Protein AF-A0A1G7SNV8-F1 (afdb_monomer)

Secondary structure (DSSP, 8-state):
--S-TT-EE--S---B-TTSPBSS--TTS---EEHHHHHHH-SGGGS-HHHHHHHHHHTPPPPPTTHHHHHHHHTTS---SS-HHHHHH---TTS--HHHH----

InterPro domains:
  IPR036866 Ribonuclease Z/Hydroxyacylglutathione hydrolase-like [G3DSA:3.60.15.10] (1-82)

Foldseek 3Di:
DPDDQADKDQDPAADADLVGHGDPDDPPDGDIDTNNVCVVPFVLVVDDPVRNVVLQVVLPDDDFPCVVVLVCVVVVNDDDDPCVVVSVVTSRPPHCDCSSGDPPD

pLDDT: mean 78.59, std 16.26, range [30.16, 97.44]

Or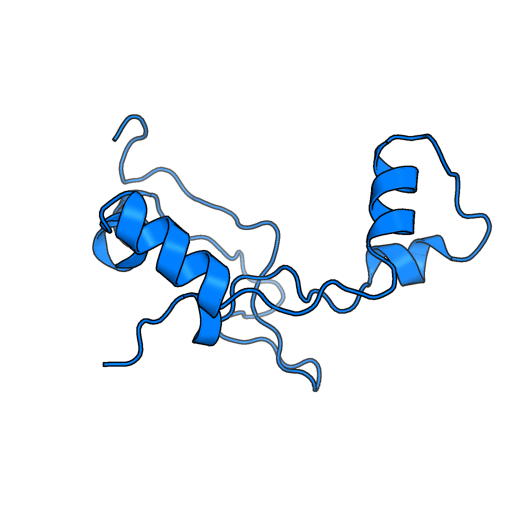ganism: NCBI:txid660518

Solvent-accessible surface area (backbone atoms only — not comparable to full-atom values): 6864 Å² total; per-residue (Å²): 130,95,68,63,48,81,44,73,43,68,71,98,61,64,40,57,48,99,90,68,46,67,52,101,57,58,93,96,54,91,70,65,52,29,48,40,56,48,65,76,70,37,65,68,86,71,49,54,72,70,57,40,51,53,54,49,66,79,51,61,70,77,77,63,94,57,51,67,60,50,51,33,38,76,70,69,77,41,80,72,88,87,48,56,68,62,61,71,60,52,88,63,68,85,33,77,33,67,83,61,63,47,84,81,129

Radius of gyration: 16.5 Å; Cα contacts (8 Å, |Δi|>4): 83; chains: 1; bounding box: 40×31×38 Å

Sequence (105 aa):
MTEPNDVKILPGHFSVTDDGEYIDVTPGQPMFSTVGYIWENNGILRMAEDEFVEHMFDNLPSKPPNYEQVIATNAGEYQPEDEETELELGPNRCAATSESAVADD

Nearest PDB structures (foldseek):
  5ydf-assembly2_B  TM=2.866E-01  e=5.651E+00  Homo sapiens
  2yc5-assembly1_A-2  TM=2.601E-01  e=5.293E+00  Arabidopsis thaliana
  1atb-assembly1_A  TM=2.559E-01  e=8.928E+00  Ascaris suum

Structure (mmCIF, N/CA/C/O backbone):
data_AF-A0A1G7SNV8-F1
#
_entry.id   AF-A0A1G7SNV8-F1
#
loop_
_atom_site.group_PDB
_atom_site.id
_atom_site.type_symbol
_atom_site.label_atom_id
_atom_site.label_alt_id
_atom_site.label_comp_id
_atom_site.label_asym_id
_atom_site.label_entity_id
_atom_site.label_seq_id
_atom_site.pdbx_PDB_ins_code
_atom_site.Cartn_x
_atom_site.Cartn_y
_atom_site.Cartn_z
_atom_site.occupancy
_atom_site.B_iso_or_equiv
_atom_site.auth_seq_id
_atom_site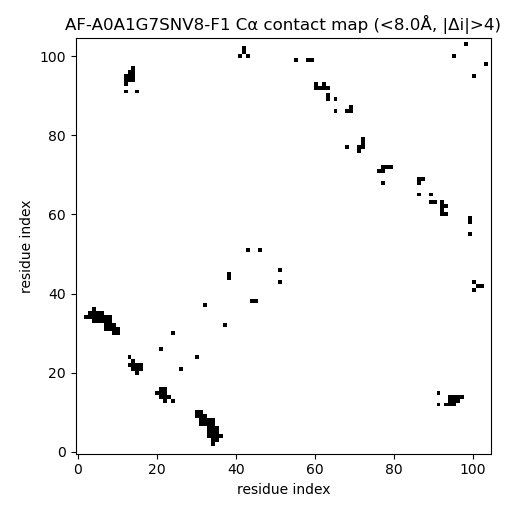.auth_comp_id
_atom_site.auth_asym_id
_atom_site.auth_atom_id
_atom_site.pdbx_PDB_model_num
ATOM 1 N N . MET A 1 1 ? -9.161 -10.415 15.499 1.00 60.88 1 MET A N 1
ATOM 2 C CA . MET A 1 1 ? -7.906 -10.101 14.787 1.00 60.88 1 MET A CA 1
ATOM 3 C C . MET A 1 1 ? -6.787 -10.905 15.414 1.00 60.88 1 MET A C 1
ATOM 5 O O . MET A 1 1 ? -6.836 -11.117 16.621 1.00 60.88 1 MET A O 1
ATOM 9 N N . THR A 1 2 ?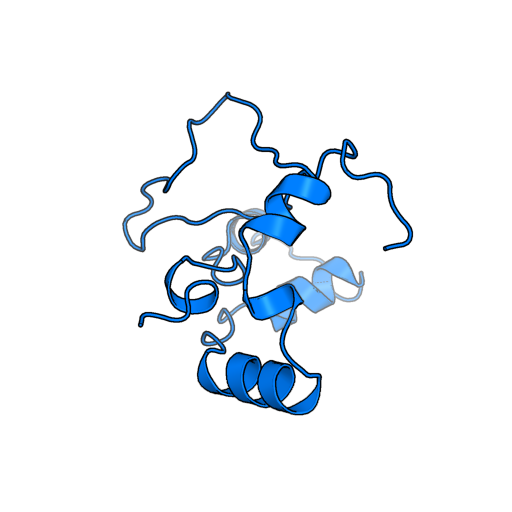 -5.854 -11.401 14.607 1.00 82.75 2 THR A N 1
ATOM 10 C CA . THR A 1 2 ? -4.783 -12.303 15.066 1.00 82.75 2 THR A CA 1
ATOM 11 C C . THR A 1 2 ? -3.544 -11.538 15.545 1.00 82.75 2 THR A C 1
ATOM 13 O O . THR A 1 2 ? -2.862 -12.013 16.444 1.00 82.75 2 THR A O 1
ATOM 16 N N . GLU A 1 3 ? -3.305 -10.335 15.010 1.00 90.75 3 GLU A N 1
ATOM 17 C CA . GLU A 1 3 ? -2.198 -9.457 15.407 1.00 90.75 3 GLU A CA 1
ATOM 18 C C . GLU A 1 3 ? -2.615 -8.430 16.480 1.00 90.75 3 GLU A C 1
ATOM 20 O O . GLU A 1 3 ? -3.759 -7.959 16.457 1.00 90.75 3 GLU A O 1
ATOM 25 N N . PRO A 1 4 ? -1.711 -8.050 17.404 1.00 96.44 4 PRO A N 1
ATOM 26 C CA . PRO A 1 4 ? -1.937 -6.960 18.354 1.00 96.44 4 PRO A CA 1
ATOM 27 C C . PRO A 1 4 ? -2.148 -5.589 17.692 1.00 96.44 4 PRO A C 1
ATOM 29 O O . PRO A 1 4 ? -1.541 -5.264 16.673 1.00 96.44 4 PRO A O 1
ATOM 32 N N . ASN A 1 5 ? -2.965 -4.738 18.321 1.00 95.88 5 ASN A N 1
ATOM 33 C CA . ASN A 1 5 ? -3.322 -3.411 17.797 1.00 95.88 5 ASN A CA 1
ATOM 34 C C . ASN A 1 5 ? -2.136 -2.443 17.659 1.00 95.88 5 ASN A C 1
ATOM 36 O O . ASN A 1 5 ? -2.213 -1.495 16.879 1.00 95.88 5 ASN A O 1
ATOM 40 N N . ASP A 1 6 ? -1.068 -2.642 18.427 1.00 96.75 6 ASP A N 1
ATOM 41 C CA . ASP A 1 6 ? 0.133 -1.807 18.446 1.00 96.75 6 ASP A CA 1
ATOM 42 C C . ASP A 1 6 ? 1.196 -2.240 17.424 1.00 96.75 6 ASP A C 1
ATOM 44 O O . ASP A 1 6 ? 2.195 -1.536 17.244 1.00 96.75 6 ASP A O 1
ATOM 48 N N . VAL A 1 7 ? 0.975 -3.351 16.707 1.00 97.44 7 VAL A N 1
ATOM 49 C CA . VAL A 1 7 ? 1.842 -3.771 15.601 1.00 97.44 7 VAL A CA 1
ATOM 50 C C . VAL A 1 7 ? 1.874 -2.681 14.538 1.00 97.44 7 VAL A C 1
ATOM 52 O O . VAL A 1 7 ? 0.834 -2.230 14.055 1.00 97.44 7 VAL A O 1
ATOM 55 N N . LYS A 1 8 ? 3.090 -2.275 14.163 1.00 95.56 8 LYS A N 1
ATOM 56 C CA . LYS A 1 8 ? 3.322 -1.284 13.113 1.00 95.56 8 LYS A CA 1
ATOM 57 C C . LYS A 1 8 ? 3.211 -1.919 11.735 1.00 95.56 8 LYS A C 1
ATOM 59 O O . LYS A 1 8 ? 3.817 -2.955 11.476 1.00 95.56 8 LYS A O 1
ATOM 64 N N . ILE A 1 9 ? 2.506 -1.238 10.845 1.00 93.00 9 ILE A N 1
ATOM 65 C CA . ILE A 1 9 ? 2.398 -1.573 9.429 1.00 93.00 9 ILE A CA 1
ATOM 66 C C . ILE A 1 9 ? 3.241 -0.566 8.651 1.00 93.00 9 ILE A C 1
ATOM 68 O O . ILE A 1 9 ? 3.010 0.639 8.758 1.00 93.00 9 ILE A O 1
ATOM 72 N N . LEU A 1 10 ? 4.210 -1.069 7.886 1.00 91.88 10 LEU A N 1
ATOM 73 C CA . LEU A 1 10 ? 5.009 -0.290 6.943 1.00 91.88 10 LEU A CA 1
ATOM 74 C C . LEU A 1 10 ? 4.585 -0.701 5.528 1.00 91.88 10 LEU A C 1
ATOM 76 O O . LEU A 1 10 ? 4.814 -1.855 5.156 1.00 91.88 10 LEU A O 1
ATOM 80 N N . PRO A 1 11 ? 3.916 0.176 4.765 1.00 86.88 11 PRO A N 1
ATOM 81 C CA . PRO A 1 11 ? 3.413 -0.192 3.452 1.00 86.88 11 PRO A CA 1
ATOM 82 C C . PRO A 1 11 ? 4.546 -0.227 2.417 1.00 86.88 11 PRO A C 1
ATOM 84 O O . PRO A 1 11 ? 5.527 0.506 2.524 1.00 86.88 11 PRO A O 1
ATOM 87 N N . GLY A 1 12 ? 4.395 -1.074 1.394 1.00 82.94 12 GLY A N 1
ATOM 88 C CA . GLY A 1 12 ? 5.323 -1.118 0.256 1.00 82.94 12 GLY A CA 1
ATOM 89 C C . GLY A 1 12 ? 5.126 0.025 -0.746 1.00 82.94 12 GLY A C 1
ATOM 90 O O . GLY A 1 12 ? 6.026 0.302 -1.527 1.00 82.94 12 GLY A O 1
ATOM 91 N N . HIS A 1 13 ? 3.967 0.689 -0.711 1.00 78.62 13 HIS A N 1
ATOM 92 C CA . HIS A 1 13 ? 3.603 1.793 -1.599 1.00 78.62 13 HIS A CA 1
ATOM 93 C C . HIS A 1 13 ? 2.861 2.884 -0.823 1.00 78.62 13 HIS A C 1
ATOM 95 O O . HIS A 1 13 ? 2.279 2.622 0.231 1.00 78.62 13 HIS A O 1
ATOM 101 N N . PHE A 1 14 ? 2.843 4.092 -1.376 1.00 78.62 14 PHE A N 1
ATOM 102 C CA . PHE A 1 14 ? 2.066 5.224 -0.883 1.00 78.62 14 PHE A CA 1
ATOM 103 C C . PHE A 1 14 ? 1.550 6.059 -2.053 1.00 78.62 14 PHE A C 1
ATOM 105 O O . PHE A 1 14 ? 2.037 5.933 -3.176 1.00 78.62 14 PHE A O 1
ATOM 112 N N . SER A 1 15 ? 0.567 6.909 -1.777 1.00 75.50 15 SER A N 1
ATOM 113 C CA . SER A 1 15 ? -0.069 7.754 -2.780 1.00 75.50 15 SER A CA 1
ATOM 114 C C . SER A 1 15 ? 0.862 8.871 -3.251 1.00 75.50 15 SER A C 1
ATOM 116 O O . SER A 1 15 ? 1.4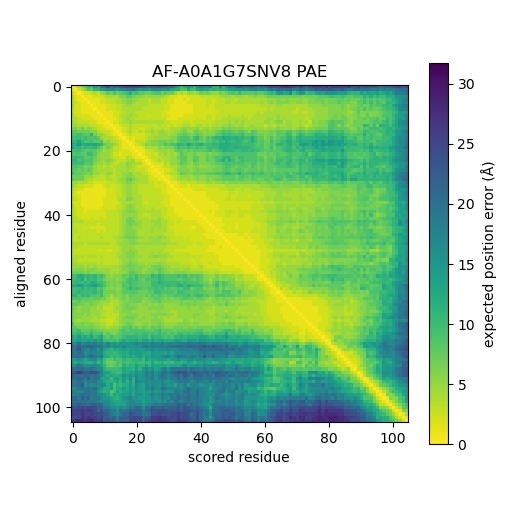35 9.618 -2.453 1.00 75.50 15 SER A O 1
ATOM 118 N N . VAL A 1 16 ? 0.973 8.998 -4.568 1.00 73.75 16 VAL A N 1
ATOM 119 C CA . VAL A 1 16 ? 1.658 10.087 -5.265 1.00 73.75 16 VAL A CA 1
ATOM 120 C C . VAL A 1 16 ? 0.691 10.612 -6.320 1.00 73.75 16 VAL A C 1
ATOM 122 O O . VAL A 1 16 ? -0.022 9.816 -6.932 1.00 73.75 16 VAL A O 1
ATOM 125 N N . THR A 1 17 ? 0.616 11.929 -6.506 1.00 72.00 17 THR A N 1
ATOM 126 C CA . THR A 1 17 ? -0.187 12.516 -7.590 1.00 72.00 17 THR A CA 1
ATOM 127 C C . THR A 1 17 ? 0.393 12.140 -8.957 1.00 72.00 17 THR A C 1
ATOM 129 O O . THR A 1 17 ? 1.567 11.780 -9.065 1.00 72.00 17 THR A O 1
ATOM 132 N N . ASP A 1 18 ? -0.396 12.288 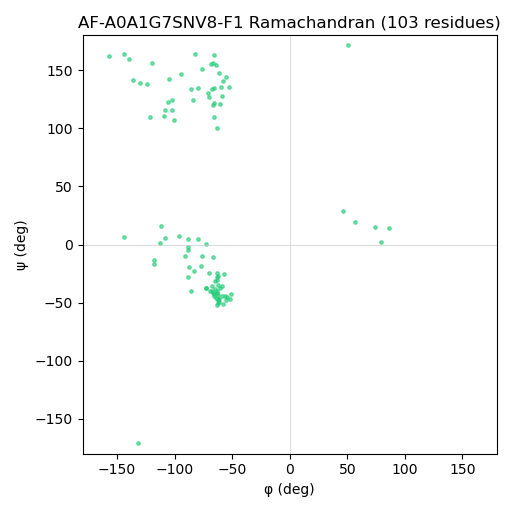-10.024 1.00 68.50 18 ASP A N 1
ATOM 133 C CA . ASP A 1 18 ? 0.091 12.096 -11.402 1.00 68.50 18 ASP A CA 1
ATOM 134 C C . ASP A 1 18 ? 1.281 13.015 -11.746 1.00 68.50 18 ASP A C 1
ATOM 136 O O . ASP A 1 18 ? 2.118 12.666 -12.579 1.00 68.50 18 ASP A O 1
ATOM 140 N N . ASP A 1 19 ? 1.390 14.158 -11.062 1.00 73.94 19 ASP A N 1
ATOM 141 C CA . ASP A 1 19 ? 2.478 15.130 -11.204 1.00 73.94 19 ASP A CA 1
ATOM 142 C C . ASP A 1 19 ? 3.686 14.839 -10.285 1.00 73.94 19 ASP A C 1
ATOM 144 O O . ASP A 1 19 ? 4.649 15.608 -10.251 1.00 73.94 19 ASP A O 1
ATOM 148 N N . GLY A 1 20 ? 3.672 13.721 -9.550 1.00 70.56 20 GLY A N 1
ATOM 149 C CA . GLY A 1 20 ? 4.800 13.271 -8.729 1.00 70.56 20 GLY A CA 1
ATOM 150 C C . GLY A 1 20 ? 4.848 13.852 -7.311 1.00 70.56 20 GLY A C 1
ATOM 151 O O . GLY A 1 20 ? 5.881 13.746 -6.646 1.00 70.56 20 GLY A O 1
ATOM 152 N N . GLU A 1 21 ? 3.766 14.465 -6.825 1.00 78.56 21 GLU A N 1
ATOM 153 C CA . GLU A 1 21 ? 3.709 15.017 -5.468 1.00 78.56 21 GLU A CA 1
ATOM 154 C C . GLU A 1 21 ? 3.300 13.957 -4.439 1.00 78.56 21 GLU A C 1
ATOM 156 O O . GLU A 1 21 ? 2.343 13.211 -4.626 1.00 78.56 21 GLU A O 1
ATOM 161 N N . TYR A 1 22 ? 4.020 13.908 -3.318 1.00 79.19 22 TYR A N 1
ATOM 162 C CA . TYR A 1 22 ? 3.742 12.997 -2.210 1.00 79.19 22 TYR A CA 1
ATOM 163 C C . TYR A 1 22 ? 2.452 13.394 -1.479 1.00 79.19 22 TYR A C 1
ATOM 165 O O . TYR A 1 22 ? 2.340 14.526 -1.006 1.00 79.19 22 TYR A O 1
ATOM 173 N N . ILE A 1 23 ? 1.517 12.455 -1.313 1.00 78.12 23 ILE A N 1
ATOM 174 C CA . ILE A 1 23 ? 0.277 12.669 -0.551 1.00 78.12 23 ILE A CA 1
ATOM 175 C C . ILE A 1 23 ? 0.426 12.024 0.826 1.00 78.12 23 ILE A C 1
ATOM 177 O O . ILE A 1 23 ? 0.721 10.837 0.923 1.00 78.12 23 ILE A O 1
ATOM 181 N N . ASP A 1 24 ? 0.235 12.803 1.893 1.00 75.25 24 ASP A N 1
ATOM 182 C CA . ASP A 1 24 ? 0.328 12.349 3.293 1.00 75.25 24 ASP A CA 1
ATOM 183 C C . ASP A 1 24 ? 1.674 11.701 3.678 1.00 75.25 24 ASP A C 1
ATOM 185 O O . ASP A 1 24 ? 1.803 11.024 4.702 1.00 75.25 24 ASP A O 1
ATOM 189 N N . VAL A 1 25 ? 2.719 11.958 2.883 1.00 80.00 25 VAL A N 1
ATOM 190 C CA . VAL A 1 25 ? 4.088 11.489 3.122 1.00 80.00 25 VAL A CA 1
ATOM 191 C C . VAL A 1 25 ? 5.040 12.665 3.153 1.00 80.00 25 VAL A C 1
ATOM 193 O O . VAL A 1 25 ? 4.998 13.554 2.308 1.00 80.00 25 VAL A O 1
ATOM 196 N N . THR A 1 26 ? 5.969 12.639 4.101 1.00 82.25 26 THR A N 1
ATOM 197 C CA . THR A 1 26 ? 7.136 13.521 4.091 1.00 82.25 26 THR A CA 1
ATOM 198 C C . THR A 1 26 ? 8.375 12.691 3.764 1.00 82.25 26 THR A C 1
ATOM 200 O O . THR A 1 26 ? 8.736 11.821 4.563 1.00 82.25 26 THR A O 1
ATOM 203 N N . PRO A 1 27 ? 9.051 12.935 2.625 1.00 81.75 27 PRO A N 1
ATOM 204 C CA . PRO A 1 27 ? 10.280 12.230 2.283 1.00 81.75 27 PRO A CA 1
ATOM 205 C C . PRO A 1 27 ? 11.320 12.291 3.408 1.00 81.75 27 PRO A C 1
ATOM 207 O O . PRO A 1 27 ? 11.555 13.336 4.014 1.00 81.75 27 PRO A O 1
ATOM 210 N N . GLY A 1 28 ? 11.942 11.149 3.699 1.00 84.00 28 GLY A N 1
ATOM 211 C CA . GLY A 1 28 ? 12.926 11.021 4.776 1.00 84.00 28 GLY A CA 1
ATOM 212 C C . GLY A 1 28 ? 12.332 10.900 6.184 1.00 84.00 28 GLY A C 1
ATOM 213 O O . GLY A 1 28 ? 13.095 10.812 7.146 1.00 84.00 28 GLY A O 1
ATOM 214 N N . GLN A 1 29 ? 11.004 10.871 6.334 1.00 85.19 29 GLN A N 1
ATOM 215 C CA . GLN A 1 29 ? 10.337 10.468 7.573 1.00 85.19 29 GLN A CA 1
ATOM 216 C C . GLN A 1 29 ? 9.747 9.057 7.430 1.00 85.19 29 GLN A C 1
ATOM 218 O O . GLN A 1 29 ? 9.268 8.702 6.353 1.00 85.19 29 GLN A O 1
ATOM 223 N N . PRO A 1 30 ? 9.787 8.227 8.489 1.00 80.62 30 PRO A N 1
ATOM 224 C CA . PRO A 1 30 ? 9.225 6.885 8.432 1.00 80.62 30 PRO A CA 1
ATOM 225 C C . PRO A 1 30 ? 7.706 6.950 8.263 1.00 80.62 30 PRO A C 1
ATOM 227 O O . PRO A 1 30 ? 7.005 7.481 9.125 1.00 80.62 30 PRO A O 1
ATOM 230 N N . MET A 1 31 ? 7.203 6.350 7.186 1.00 84.88 31 MET A N 1
ATOM 231 C CA . MET A 1 31 ? 5.781 6.081 7.028 1.00 84.88 31 MET A CA 1
ATOM 232 C C . MET A 1 31 ? 5.426 4.777 7.738 1.00 84.88 31 MET A C 1
ATOM 234 O O . MET A 1 31 ? 5.986 3.720 7.445 1.00 84.88 31 MET A O 1
ATOM 238 N N . PHE A 1 32 ? 4.465 4.849 8.652 1.00 91.25 32 PHE A N 1
ATOM 239 C CA . PHE A 1 32 ? 3.837 3.674 9.234 1.00 91.25 32 PHE A CA 1
ATOM 240 C C . PHE A 1 32 ? 2.451 4.021 9.776 1.00 91.25 32 PHE A C 1
ATOM 242 O O . PHE A 1 32 ? 2.143 5.180 10.052 1.00 91.25 32 PHE A O 1
ATOM 249 N N . SER A 1 33 ? 1.647 2.991 9.999 1.00 92.44 33 SER A N 1
ATOM 250 C CA . SER A 1 33 ? 0.454 3.053 10.844 1.00 92.44 33 SER A CA 1
ATOM 251 C C . SER A 1 33 ? 0.462 1.871 11.818 1.00 92.44 33 SER A C 1
ATOM 253 O O . SER A 1 33 ? 1.473 1.171 11.921 1.00 92.44 33 SER A O 1
ATOM 255 N N . THR A 1 34 ? -0.622 1.637 12.553 1.00 95.31 34 THR A N 1
ATOM 256 C CA . THR A 1 34 ? -0.779 0.440 13.390 1.00 95.31 34 THR A CA 1
ATOM 257 C C . THR A 1 34 ? -1.984 -0.386 12.967 1.00 95.31 34 THR A C 1
ATOM 259 O O . THR A 1 34 ? -2.933 0.143 12.386 1.00 95.31 34 THR A O 1
ATOM 262 N N . VAL A 1 35 ? -1.965 -1.685 13.282 1.00 95.38 35 VAL A N 1
ATOM 263 C CA . VAL A 1 35 ? -3.097 -2.596 13.035 1.00 95.38 35 VAL A CA 1
ATOM 264 C C . VAL A 1 35 ? -4.392 -2.031 13.618 1.00 95.38 35 VAL A C 1
ATOM 266 O O . VAL A 1 35 ? -5.404 -1.990 12.923 1.00 95.38 35 VAL A O 1
ATOM 269 N N . GLY A 1 36 ? -4.354 -1.548 14.865 1.00 95.75 36 GLY A N 1
ATOM 270 C CA . GLY A 1 36 ? -5.528 -0.990 15.536 1.00 95.75 36 GLY A CA 1
ATOM 271 C C . GLY A 1 36 ? -6.050 0.269 14.850 1.00 95.75 36 GLY A C 1
ATOM 272 O O . GLY A 1 36 ? -7.243 0.366 14.581 1.00 95.75 36 GLY A O 1
ATOM 273 N N . TYR A 1 37 ? -5.158 1.199 14.493 1.00 94.81 37 TYR A N 1
ATOM 274 C CA . TYR A 1 37 ? -5.554 2.429 13.809 1.00 94.81 37 TYR A CA 1
ATOM 275 C C . TYR A 1 37 ? -6.192 2.135 12.447 1.00 94.81 37 TYR A C 1
ATOM 277 O O . TYR A 1 37 ? -7.263 2.659 12.143 1.00 94.81 37 TYR A O 1
ATOM 285 N N . ILE A 1 38 ? -5.568 1.268 11.643 1.00 93.7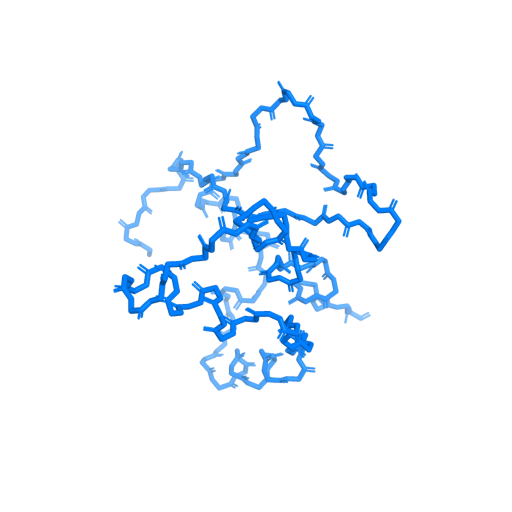5 38 ILE A N 1
ATOM 286 C CA . ILE A 1 38 ? -6.098 0.875 10.334 1.00 93.75 38 ILE A CA 1
ATOM 287 C C . ILE A 1 38 ? -7.448 0.174 10.498 1.00 93.75 38 ILE A C 1
ATOM 289 O O . ILE A 1 38 ? -8.394 0.502 9.787 1.00 93.75 38 ILE A O 1
ATOM 293 N N . TRP A 1 39 ? -7.582 -0.725 11.474 1.00 92.75 39 TRP A N 1
ATOM 294 C CA . TRP A 1 39 ? -8.858 -1.380 11.746 1.00 92.75 39 TRP A CA 1
ATOM 295 C C . TRP A 1 39 ? -9.956 -0.407 12.159 1.00 92.75 39 TRP A C 1
ATOM 297 O O . TRP A 1 39 ? -11.102 -0.652 11.813 1.00 92.75 39 TRP A O 1
ATOM 307 N N . GLU A 1 40 ? -9.649 0.671 12.883 1.00 93.94 40 GLU A N 1
ATOM 308 C CA . GLU A 1 40 ? -10.614 1.676 13.361 1.00 93.94 40 GLU A CA 1
ATOM 309 C C . GLU A 1 40 ? -10.958 2.754 12.325 1.00 93.94 40 GLU A C 1
ATOM 311 O O . GLU A 1 40 ? -12.057 3.309 12.375 1.00 93.94 40 GLU A O 1
ATOM 316 N N . ASN A 1 41 ? -10.097 2.985 11.333 1.00 92.81 41 ASN A N 1
ATOM 317 C CA . ASN A 1 41 ? -10.265 4.091 10.383 1.00 92.81 41 ASN A CA 1
ATOM 318 C C . ASN A 1 41 ? -10.452 3.649 8.923 1.00 92.81 41 ASN A C 1
ATOM 320 O O . ASN A 1 41 ? -10.887 4.456 8.112 1.00 92.81 41 ASN A O 1
ATOM 324 N N . ASN A 1 42 ? -10.193 2.385 8.578 1.00 91.5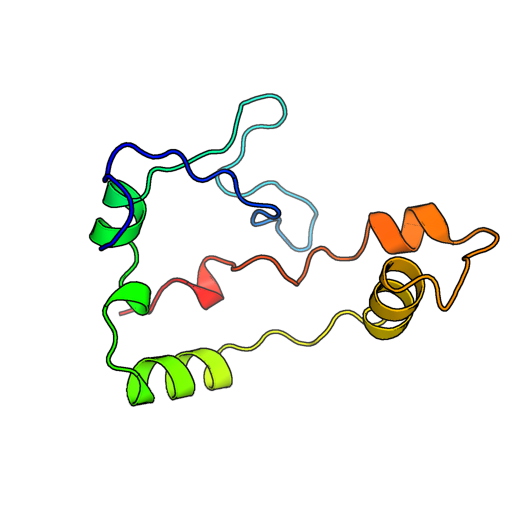0 42 ASN A N 1
ATOM 325 C CA . ASN A 1 42 ? -10.449 1.853 7.240 1.00 91.50 42 ASN A CA 1
ATOM 326 C C . ASN A 1 42 ? -11.764 1.051 7.218 1.00 91.50 42 ASN A C 1
ATOM 328 O O . ASN A 1 42 ? -11.838 -0.058 7.754 1.00 91.50 42 ASN A O 1
ATOM 332 N N . GLY A 1 43 ? -12.804 1.627 6.606 1.00 90.44 43 GLY A N 1
ATOM 333 C CA . GLY A 1 43 ? -14.133 1.013 6.497 1.00 90.44 43 GLY A CA 1
ATOM 334 C C . GLY A 1 43 ? -14.160 -0.262 5.651 1.00 90.44 43 GLY A C 1
ATOM 335 O O . GLY A 1 43 ? -14.898 -1.188 5.987 1.00 90.44 43 GLY A O 1
ATOM 336 N N . ILE A 1 44 ? -13.295 -0.358 4.636 1.00 92.38 44 ILE A N 1
ATOM 337 C CA . ILE A 1 44 ? -13.222 -1.500 3.709 1.00 92.38 44 ILE A CA 1
ATOM 338 C C . ILE A 1 44 ? -12.911 -2.798 4.460 1.00 92.38 44 ILE A C 1
ATOM 340 O O . ILE A 1 44 ? -13.488 -3.845 4.183 1.00 92.38 44 ILE A O 1
ATOM 344 N N . LEU A 1 45 ? -12.058 -2.731 5.486 1.00 91.50 45 LEU A N 1
ATOM 345 C CA . LEU A 1 45 ? -11.673 -3.901 6.285 1.00 91.50 45 LEU A CA 1
ATOM 34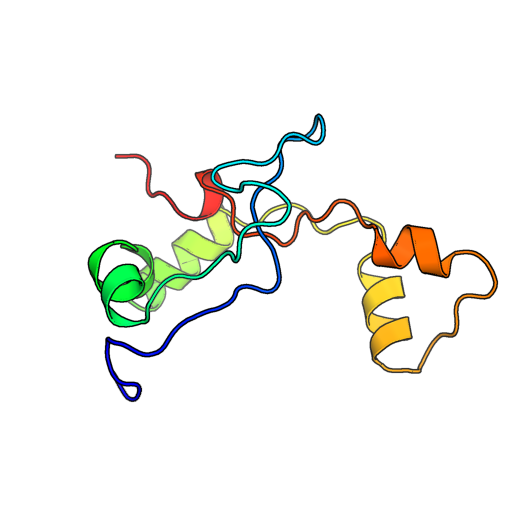6 C C . LEU A 1 45 ? -12.818 -4.498 7.116 1.00 91.50 45 LEU A C 1
ATOM 348 O O . LEU A 1 45 ? -12.651 -5.571 7.699 1.00 91.50 45 LEU A O 1
ATOM 352 N N . ARG A 1 46 ? -13.954 -3.799 7.214 1.00 92.38 46 ARG A N 1
ATOM 353 C CA . ARG A 1 46 ? -15.136 -4.228 7.974 1.00 92.38 46 ARG A CA 1
ATOM 354 C C . ARG A 1 46 ? -16.341 -4.544 7.091 1.00 92.38 46 ARG A C 1
ATOM 356 O O . ARG A 1 46 ? -17.388 -4.880 7.643 1.00 92.38 46 ARG A O 1
ATOM 363 N N . MET A 1 47 ? -16.203 -4.437 5.771 1.00 95.06 47 MET A N 1
ATOM 364 C CA . MET A 1 47 ? -17.240 -4.838 4.822 1.00 95.06 47 MET A CA 1
ATOM 365 C C . MET A 1 47 ? -17.495 -6.347 4.895 1.00 95.06 47 MET A C 1
ATOM 367 O O . MET A 1 47 ? -16.617 -7.131 5.280 1.00 95.06 47 MET A O 1
ATOM 371 N N . ALA A 1 48 ? -18.706 -6.763 4.522 1.00 96.88 48 ALA A N 1
ATOM 372 C CA . ALA A 1 48 ? -18.971 -8.175 4.262 1.00 96.88 48 ALA A CA 1
ATOM 373 C C . ALA A 1 48 ? -18.180 -8.638 3.026 1.00 96.88 48 ALA A C 1
ATOM 375 O O . ALA A 1 48 ? -17.838 -7.827 2.175 1.00 96.88 48 ALA A O 1
ATOM 376 N N . GLU A 1 49 ? -17.901 -9.938 2.905 1.00 96.00 49 GLU A N 1
ATOM 377 C CA . GLU A 1 49 ? -17.083 -10.470 1.802 1.00 96.00 49 GLU A CA 1
ATOM 378 C C . GLU A 1 49 ? -17.636 -10.094 0.419 1.00 96.00 49 GLU A C 1
ATOM 380 O O . GLU A 1 49 ? -16.890 -9.581 -0.408 1.00 96.00 49 GLU A O 1
ATOM 385 N N . ASP A 1 50 ? -18.941 -10.273 0.193 1.00 96.81 50 ASP A N 1
ATOM 386 C CA . ASP A 1 50 ? -19.574 -9.951 -1.093 1.00 96.81 50 ASP A CA 1
ATOM 387 C C . ASP A 1 50 ? -19.488 -8.447 -1.417 1.00 96.81 50 ASP A C 1
ATOM 389 O O . ASP A 1 50 ? -19.158 -8.070 -2.539 1.00 96.81 50 ASP A O 1
ATOM 393 N N . GLU A 1 51 ? -19.717 -7.594 -0.414 1.00 95.56 51 GLU A N 1
ATOM 394 C CA . GLU A 1 51 ? -19.629 -6.131 -0.528 1.00 95.56 51 GLU A CA 1
ATOM 395 C C . GLU A 1 51 ? -18.189 -5.675 -0.794 1.00 95.56 51 GLU A C 1
ATOM 397 O O . GLU A 1 51 ? -17.950 -4.823 -1.644 1.00 95.56 51 GLU A O 1
ATOM 402 N N . PHE A 1 52 ? -17.215 -6.285 -0.115 1.00 94.62 52 PHE A N 1
ATOM 403 C CA . PHE A 1 52 ? -15.797 -6.038 -0.347 1.00 94.62 52 PHE A CA 1
ATOM 404 C C . PHE A 1 52 ? -15.403 -6.406 -1.779 1.00 94.62 52 PHE A C 1
ATOM 406 O O . PHE A 1 52 ? -14.717 -5.634 -2.445 1.00 94.62 52 PHE A O 1
ATOM 413 N N . VAL A 1 53 ? -15.826 -7.577 -2.264 1.00 94.38 53 VAL A N 1
ATOM 414 C CA . VAL A 1 53 ? -15.505 -8.029 -3.623 1.00 94.38 53 VAL A CA 1
ATOM 415 C C . VAL A 1 53 ? -16.079 -7.060 -4.655 1.00 94.38 53 VAL A C 1
ATOM 417 O O . VAL A 1 53 ? -15.334 -6.620 -5.530 1.00 94.38 53 VAL A O 1
ATOM 420 N N . GLU A 1 54 ? -17.357 -6.699 -4.537 1.00 94.19 54 GLU A N 1
ATOM 421 C CA . GLU A 1 54 ? -18.007 -5.725 -5.424 1.00 94.19 54 GLU A CA 1
ATOM 422 C C . GLU A 1 54 ? -17.279 -4.373 -5.395 1.00 94.19 54 GLU A C 1
ATOM 424 O O . GLU A 1 54 ? -16.831 -3.895 -6.439 1.00 94.19 54 GLU A O 1
ATOM 429 N N . HIS A 1 55 ? -17.031 -3.828 -4.199 1.00 90.88 55 HIS A N 1
ATOM 430 C CA . HIS A 1 55 ? -16.315 -2.565 -4.019 1.00 90.88 55 HIS A CA 1
ATOM 431 C C . HIS A 1 55 ? -14.924 -2.579 -4.665 1.00 90.88 55 HIS A C 1
ATOM 433 O O . HIS A 1 55 ? -14.544 -1.624 -5.343 1.00 90.88 55 HIS A O 1
ATOM 439 N N . MET A 1 56 ? -14.159 -3.660 -4.489 1.00 88.81 56 MET A N 1
ATOM 440 C CA . MET A 1 56 ? -12.832 -3.773 -5.092 1.00 88.81 56 MET A CA 1
ATOM 441 C C . MET A 1 56 ? -12.911 -3.822 -6.619 1.00 88.81 56 MET A C 1
ATOM 443 O O . MET A 1 56 ? -12.104 -3.168 -7.273 1.00 88.81 56 MET A O 1
ATOM 447 N N . PHE A 1 57 ? -13.859 -4.567 -7.199 1.00 88.44 57 PHE A N 1
ATOM 448 C CA . PHE A 1 57 ? -13.999 -4.667 -8.656 1.00 88.44 57 PHE A CA 1
ATOM 449 C C . PHE A 1 57 ? -14.384 -3.339 -9.310 1.00 88.44 57 PHE A C 1
ATOM 451 O O . PHE A 1 57 ? -13.846 -3.021 -10.374 1.00 88.44 57 PHE A O 1
ATOM 458 N N . ASP A 1 58 ? -15.254 -2.563 -8.666 1.00 88.69 58 ASP A N 1
ATOM 459 C CA . ASP A 1 58 ? -15.707 -1.269 -9.179 1.00 88.69 58 ASP A CA 1
ATOM 460 C C . ASP A 1 58 ? -14.610 -0.192 -9.139 1.00 88.69 58 ASP A C 1
ATOM 462 O O . ASP A 1 58 ? -14.625 0.735 -9.949 1.00 88.69 58 ASP A O 1
ATOM 466 N N . ASN A 1 59 ? -13.622 -0.344 -8.250 1.00 82.44 59 ASN A N 1
ATOM 467 C CA . ASN A 1 59 ? -12.560 0.639 -8.012 1.00 82.44 59 ASN A CA 1
ATOM 468 C C . ASN A 1 59 ? -11.163 0.166 -8.456 1.00 82.44 59 ASN A C 1
ATOM 470 O O . ASN A 1 59 ? -10.148 0.745 -8.061 1.00 82.44 59 ASN A O 1
ATOM 474 N N . LEU A 1 60 ? -11.075 -0.886 -9.281 1.00 79.31 60 LEU A N 1
ATOM 475 C CA . LEU A 1 60 ? -9.794 -1.393 -9.782 1.00 79.31 60 LEU A CA 1
ATOM 476 C C . LEU A 1 60 ? -9.122 -0.378 -10.729 1.00 79.31 60 LEU A C 1
ATOM 478 O O . LEU A 1 60 ? -9.656 -0.096 -11.807 1.00 79.31 60 LEU A O 1
ATOM 482 N N . PRO A 1 61 ? -7.908 0.112 -10.413 1.00 73.75 61 PRO A N 1
ATOM 483 C CA . PRO A 1 61 ? -7.163 0.946 -11.342 1.00 73.75 61 PRO A CA 1
ATOM 484 C C . PRO A 1 61 ? -6.696 0.134 -12.557 1.00 73.75 61 PRO A C 1
ATOM 486 O O . PRO A 1 61 ? -6.488 -1.084 -12.501 1.00 73.75 61 PRO A O 1
ATOM 489 N N . SER A 1 62 ? -6.467 0.821 -13.679 1.00 75.25 62 SER A N 1
ATOM 490 C CA . SER A 1 62 ? -5.864 0.195 -14.859 1.00 75.25 62 SER A CA 1
ATOM 491 C C . SER A 1 62 ? -4.475 -0.352 -14.524 1.00 75.25 62 SER A C 1
ATOM 493 O O . SER A 1 62 ? -3.660 0.357 -13.926 1.00 75.25 62 SER A O 1
ATOM 495 N N . LYS A 1 63 ? -4.172 -1.574 -14.972 1.00 71.19 63 LYS A N 1
ATOM 496 C CA . LYS A 1 63 ? -2.840 -2.160 -14.787 1.00 71.19 63 LYS A CA 1
ATOM 497 C C . LYS A 1 63 ? -1.754 -1.276 -15.425 1.00 71.19 63 LYS A C 1
ATOM 499 O O . LYS A 1 63 ? -1.968 -0.763 -16.528 1.00 71.19 63 LYS A O 1
ATOM 504 N N . PRO A 1 64 ? -0.581 -1.126 -14.785 1.00 73.75 64 PRO A N 1
ATOM 505 C CA . PRO A 1 64 ? 0.583 -0.507 -15.412 1.00 73.75 64 PRO A CA 1
ATOM 506 C C . PRO A 1 64 ? 0.946 -1.215 -16.727 1.00 73.75 64 PRO A C 1
ATOM 508 O O . PRO A 1 64 ? 0.837 -2.437 -16.790 1.00 73.75 64 PRO A O 1
ATOM 511 N N . PRO A 1 65 ? 1.421 -0.505 -17.762 1.00 75.19 65 PRO A N 1
ATOM 512 C CA . PRO A 1 65 ? 1.736 -1.112 -19.060 1.00 75.19 65 PRO A CA 1
ATOM 513 C C . PRO A 1 65 ? 2.850 -2.171 -18.987 1.00 75.19 65 PRO A C 1
ATOM 515 O O . PRO A 1 65 ? 2.865 -3.103 -19.782 1.00 75.19 65 PRO A O 1
ATOM 518 N N . ASN A 1 66 ? 3.752 -2.054 -18.014 1.00 78.06 66 ASN A N 1
ATOM 519 C CA . ASN A 1 66 ? 4.914 -2.918 -17.817 1.00 78.06 66 ASN A CA 1
ATOM 520 C C . ASN A 1 66 ? 4.688 -4.052 -16.795 1.00 78.06 66 ASN A C 1
ATOM 522 O O . ASN A 1 66 ? 5.635 -4.756 -16.448 1.00 78.06 66 ASN A O 1
ATOM 526 N N . TYR A 1 67 ? 3.459 -4.255 -16.296 1.00 81.19 67 TYR A N 1
ATOM 527 C CA . TYR A 1 67 ? 3.210 -5.174 -15.174 1.00 81.19 67 TYR A CA 1
ATOM 528 C C . TYR A 1 67 ? 3.647 -6.627 -15.450 1.00 81.19 67 TYR A C 1
ATOM 530 O O . TYR A 1 67 ? 4.151 -7.292 -14.549 1.00 81.19 67 TYR A O 1
ATOM 538 N N . GLU A 1 68 ? 3.499 -7.123 -16.683 1.00 84.88 68 GLU A N 1
ATOM 539 C CA . GLU A 1 68 ? 3.884 -8.498 -17.053 1.00 84.88 68 GLU A CA 1
ATOM 540 C C . GLU A 1 68 ? 5.400 -8.692 -17.039 1.00 84.88 68 GLU A C 1
ATOM 542 O O . GLU A 1 68 ? 5.887 -9.706 -16.545 1.00 84.88 68 GLU A O 1
ATOM 547 N N . GLN A 1 69 ? 6.146 -7.695 -17.523 1.00 85.50 69 GLN A N 1
ATOM 548 C CA . GLN A 1 69 ? 7.609 -7.707 -17.497 1.00 85.50 69 GLN A CA 1
ATOM 549 C C . GLN A 1 69 ? 8.122 -7.665 -16.059 1.00 85.50 69 GLN A C 1
ATOM 551 O O . GLN A 1 69 ? 8.987 -8.458 -15.703 1.00 85.50 69 GLN A O 1
ATOM 556 N N . VAL A 1 70 ? 7.536 -6.812 -15.211 1.00 84.12 70 VAL A N 1
ATOM 557 C CA . VAL A 1 70 ? 7.874 -6.750 -13.779 1.00 84.12 70 VAL A CA 1
ATOM 558 C C . VAL A 1 70 ? 7.635 -8.103 -13.096 1.00 84.12 70 VAL A C 1
ATOM 560 O O . VAL A 1 70 ? 8.488 -8.567 -12.341 1.00 84.12 70 VAL A O 1
ATOM 563 N N . ILE A 1 71 ? 6.510 -8.773 -13.376 1.00 86.81 71 ILE A N 1
ATOM 564 C CA . ILE A 1 71 ? 6.218 -10.108 -12.824 1.00 86.81 71 ILE A CA 1
ATOM 565 C C . ILE A 1 71 ? 7.253 -11.139 -13.292 1.00 86.81 71 ILE A C 1
ATOM 567 O O . ILE A 1 71 ? 7.781 -11.873 -12.458 1.00 86.81 71 ILE A O 1
ATOM 571 N N . ALA A 1 72 ? 7.567 -11.181 -14.590 1.00 89.12 72 ALA A N 1
ATOM 572 C CA . ALA A 1 72 ? 8.540 -12.123 -15.144 1.00 89.12 72 ALA A CA 1
ATOM 573 C C . ALA A 1 72 ? 9.952 -11.903 -14.574 1.00 89.12 72 ALA A C 1
ATOM 575 O O . ALA A 1 72 ? 10.636 -12.873 -14.239 1.00 89.12 72 ALA A O 1
ATOM 576 N N . THR A 1 73 ? 10.367 -10.643 -14.392 1.00 87.81 73 THR A N 1
ATOM 577 C CA . THR A 1 73 ? 11.636 -10.301 -13.731 1.00 87.81 73 THR A CA 1
ATOM 578 C C . THR A 1 73 ? 11.659 -10.789 -12.287 1.00 87.81 73 THR A C 1
ATOM 580 O O . THR A 1 73 ? 12.579 -11.503 -11.891 1.00 87.81 73 THR A O 1
ATOM 583 N N . ASN A 1 74 ? 10.621 -10.480 -11.503 1.00 86.38 74 ASN A N 1
ATOM 584 C CA . ASN A 1 74 ? 10.534 -10.892 -10.098 1.00 86.38 74 ASN A CA 1
ATOM 585 C C . ASN A 1 74 ? 10.473 -12.420 -9.927 1.00 86.38 74 ASN A C 1
ATOM 587 O O . ASN A 1 74 ? 10.949 -12.949 -8.923 1.00 86.38 74 ASN A O 1
ATOM 591 N N . ALA A 1 75 ? 9.904 -13.133 -10.903 1.00 91.56 75 ALA A N 1
ATOM 592 C CA . ALA A 1 75 ? 9.885 -14.593 -10.948 1.00 91.56 75 ALA A CA 1
ATOM 593 C C . ALA A 1 75 ? 11.235 -15.211 -11.373 1.00 91.56 75 ALA A C 1
ATOM 595 O O . ALA A 1 75 ? 11.409 -16.426 -11.268 1.00 91.56 75 ALA A O 1
ATOM 596 N N . GLY A 1 76 ? 12.193 -14.400 -11.837 1.00 89.75 76 GLY A N 1
ATOM 597 C CA . GLY A 1 76 ? 13.475 -14.859 -12.379 1.00 89.75 76 GLY A CA 1
ATOM 598 C C . GLY A 1 76 ? 13.369 -15.480 -13.777 1.00 89.75 76 GLY A C 1
ATOM 599 O O . GLY A 1 76 ? 14.287 -16.171 -14.214 1.00 89.75 76 GLY A O 1
ATOM 600 N N . GLU A 1 77 ? 12.251 -15.264 -14.471 1.00 91.44 77 GLU A N 1
ATOM 601 C CA . GLU A 1 77 ? 11.975 -15.793 -15.814 1.00 91.44 77 GLU A CA 1
ATOM 602 C C . GLU A 1 77 ? 12.493 -14.868 -16.924 1.00 91.44 77 GLU A C 1
ATOM 604 O O . GLU A 1 77 ? 12.688 -15.297 -18.062 1.00 91.44 77 GLU A O 1
ATOM 609 N N . TYR A 1 78 ? 12.733 -13.602 -16.589 1.00 84.25 78 TYR A N 1
ATOM 610 C CA . TYR A 1 78 ? 13.265 -12.576 -17.474 1.00 84.25 78 TYR A CA 1
ATOM 611 C C . TYR A 1 78 ? 14.346 -11.781 -16.737 1.00 84.25 78 TYR A C 1
ATOM 613 O O . TYR A 1 78 ? 14.217 -11.508 -15.547 1.00 84.25 78 TYR A O 1
ATOM 621 N N . GLN A 1 79 ? 15.418 -11.415 -17.436 1.00 85.69 79 GLN A N 1
ATOM 622 C CA . GLN A 1 79 ? 16.455 -10.543 -16.899 1.00 85.69 79 GLN A CA 1
ATOM 623 C C . GLN A 1 79 ? 16.546 -9.311 -17.807 1.00 85.69 79 GLN A C 1
ATOM 625 O O . GLN A 1 79 ? 16.962 -9.460 -18.957 1.00 85.69 79 GLN A O 1
ATOM 630 N N . PRO A 1 80 ? 16.122 -8.123 -17.341 1.00 76.81 80 PRO A N 1
ATOM 631 C CA . PRO A 1 80 ? 16.222 -6.905 -18.133 1.00 76.81 80 PRO A CA 1
ATOM 632 C C . PRO A 1 80 ? 17.696 -6.544 -18.346 1.00 76.81 80 PRO A C 1
ATOM 634 O O . PRO A 1 80 ? 18.493 -6.611 -17.413 1.00 76.81 80 PRO A O 1
ATOM 637 N N . GLU A 1 81 ? 18.064 -6.186 -19.577 1.00 75.62 81 GLU A N 1
ATOM 638 C CA . GLU A 1 81 ? 19.458 -5.866 -19.921 1.00 75.62 81 GLU A CA 1
ATOM 639 C C . GLU A 1 81 ? 19.809 -4.395 -19.628 1.00 75.62 81 GLU A C 1
ATOM 641 O O . GLU A 1 81 ? 20.881 -4.145 -19.090 1.00 75.62 81 GLU A O 1
ATOM 646 N N . ASP A 1 82 ? 18.899 -3.446 -19.901 1.00 69.00 82 ASP A N 1
ATOM 647 C CA . ASP A 1 82 ? 19.114 -1.993 -19.713 1.00 69.00 82 ASP A CA 1
ATOM 648 C C . ASP A 1 82 ? 17.852 -1.227 -19.229 1.00 69.00 82 ASP A C 1
ATOM 650 O O . ASP A 1 82 ? 17.854 -0.001 -19.139 1.00 69.00 82 ASP A O 1
ATOM 654 N N . GLU A 1 83 ? 16.760 -1.929 -18.900 1.00 67.25 83 GLU A N 1
ATOM 655 C CA . GLU A 1 83 ? 15.462 -1.331 -18.508 1.00 67.25 83 GLU A CA 1
ATOM 656 C C . GLU A 1 83 ? 15.143 -1.498 -17.010 1.00 67.25 83 GLU A C 1
ATOM 658 O O . GLU A 1 83 ? 14.057 -1.145 -16.555 1.00 67.25 83 GLU A O 1
ATOM 663 N N . GLU A 1 84 ? 16.078 -2.030 -16.214 1.00 65.06 84 GLU A N 1
ATOM 664 C CA . GLU A 1 84 ? 15.865 -2.342 -14.790 1.00 65.06 84 GLU A CA 1
ATOM 665 C C . GLU A 1 84 ? 15.376 -1.118 -14.001 1.00 65.06 84 GLU A C 1
ATOM 667 O O . GLU A 1 84 ? 14.384 -1.195 -13.283 1.00 65.06 84 GLU A O 1
ATOM 672 N N . THR A 1 85 ? 15.990 0.048 -14.218 1.00 61.16 85 THR A N 1
ATOM 673 C CA . THR A 1 85 ? 15.610 1.287 -13.518 1.00 61.16 85 THR A CA 1
ATOM 674 C C . THR A 1 85 ? 14.223 1.790 -13.922 1.00 61.16 85 THR A C 1
ATOM 676 O O . THR A 1 85 ? 13.494 2.310 -13.082 1.00 61.16 85 THR A O 1
ATOM 679 N N . GLU A 1 86 ? 13.823 1.633 -15.186 1.00 67.06 86 GLU A N 1
ATOM 680 C CA . GLU A 1 86 ? 12.486 2.037 -15.646 1.00 67.06 86 GLU A CA 1
ATOM 681 C C . GLU A 1 86 ? 11.398 1.087 -15.128 1.00 67.06 86 GLU A C 1
ATOM 683 O O . GLU A 1 86 ? 10.310 1.530 -14.743 1.00 67.06 86 GLU A O 1
ATOM 688 N N . LEU A 1 87 ? 11.706 -0.212 -15.060 1.00 66.81 87 LEU A N 1
ATOM 689 C CA . LEU A 1 87 ? 10.826 -1.228 -14.485 1.00 66.81 87 LEU A CA 1
ATOM 690 C C . LEU A 1 87 ? 10.649 -1.049 -12.972 1.00 66.81 87 LEU A C 1
ATOM 692 O O . LEU A 1 87 ? 9.529 -1.206 -12.485 1.00 66.81 87 LEU A O 1
ATOM 696 N N . GLU A 1 88 ? 11.717 -0.696 -12.250 1.00 63.78 88 GLU A N 1
ATOM 697 C CA . GLU A 1 88 ? 11.685 -0.437 -10.805 1.00 63.78 88 GLU A CA 1
ATOM 698 C C . GLU A 1 88 ? 11.006 0.883 -10.441 1.00 63.78 88 GLU A C 1
ATOM 700 O O . GLU A 1 88 ? 10.303 0.944 -9.433 1.00 63.78 88 GLU A O 1
ATOM 705 N N . LEU A 1 89 ? 11.203 1.939 -11.239 1.00 63.03 89 LEU A N 1
ATOM 706 C CA . LEU A 1 89 ? 10.540 3.218 -10.996 1.00 63.03 89 LEU A CA 1
ATOM 707 C C . LEU A 1 89 ? 9.030 3.052 -11.131 1.00 63.03 89 LEU A C 1
ATOM 709 O O . LEU A 1 89 ? 8.308 3.411 -10.202 1.00 63.03 89 LEU A O 1
ATOM 713 N N . GLY A 1 90 ? 8.581 2.470 -12.254 1.00 59.66 90 GLY A N 1
ATOM 714 C CA . GLY A 1 90 ? 7.173 2.236 -12.567 1.00 59.66 90 GLY A CA 1
ATOM 715 C C . GLY A 1 90 ? 6.281 3.484 -12.410 1.00 59.66 90 GLY A C 1
ATOM 716 O O . GLY A 1 90 ? 6.676 4.523 -11.896 1.00 59.66 90 GLY A O 1
ATOM 717 N N . PRO A 1 91 ? 5.014 3.444 -12.832 1.00 57.44 91 PRO A N 1
ATOM 718 C CA . PRO A 1 91 ? 4.101 4.542 -12.527 1.00 57.44 91 PRO A CA 1
ATOM 719 C C . PRO A 1 91 ? 3.545 4.471 -11.087 1.00 57.44 91 PRO A C 1
ATOM 721 O O . PRO A 1 91 ? 2.657 5.245 -10.760 1.00 57.44 91 PRO A O 1
ATOM 724 N N . ASN A 1 92 ? 3.988 3.522 -10.242 1.00 52.91 92 ASN A N 1
ATOM 725 C CA . ASN A 1 92 ? 3.479 3.276 -8.877 1.00 52.91 92 ASN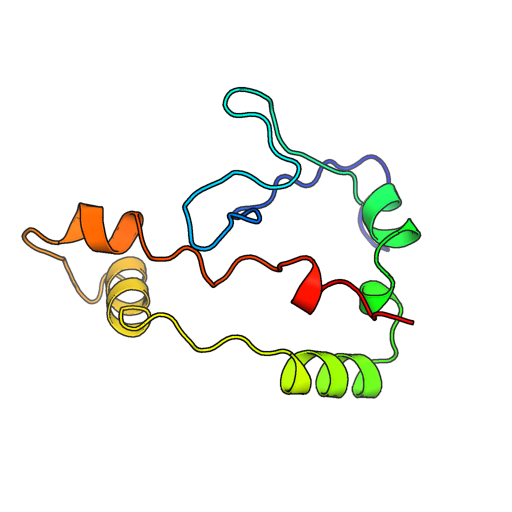 A CA 1
ATOM 726 C C . ASN A 1 92 ? 1.938 3.241 -8.739 1.00 52.91 92 ASN A C 1
ATOM 728 O O . ASN A 1 92 ? 1.382 3.488 -7.673 1.00 52.91 92 ASN A O 1
ATOM 732 N N . ARG A 1 93 ? 1.222 2.839 -9.799 1.00 54.97 93 ARG A N 1
ATOM 733 C CA . ARG A 1 93 ? -0.257 2.779 -9.845 1.00 54.97 93 ARG A CA 1
ATOM 734 C C . ARG A 1 93 ? -0.880 1.644 -9.026 1.00 54.97 93 ARG A C 1
ATOM 736 O O . ARG A 1 93 ? -2.092 1.479 -9.035 1.00 54.97 93 ARG A O 1
ATOM 743 N N . CYS A 1 94 ? -0.058 0.835 -8.359 1.00 52.97 94 CYS A N 1
ATOM 744 C CA . CYS A 1 94 ? -0.509 -0.245 -7.481 1.00 52.97 94 CYS A CA 1
ATOM 745 C C . CYS A 1 94 ? -0.738 0.227 -6.035 1.00 52.97 94 CYS A C 1
ATOM 747 O O . CYS A 1 94 ? -1.122 -0.582 -5.190 1.00 52.97 94 CYS A O 1
ATOM 749 N N . ALA A 1 95 ? -0.464 1.500 -5.727 1.00 53.72 95 ALA A N 1
ATOM 750 C CA . ALA A 1 95 ? -0.802 2.077 -4.436 1.00 53.72 95 ALA A CA 1
ATOM 751 C C . ALA A 1 95 ? -2.326 2.170 -4.291 1.00 53.72 95 ALA A C 1
ATOM 753 O O . ALA A 1 95 ? -3.008 2.649 -5.194 1.00 53.72 95 ALA A O 1
ATOM 754 N N . ALA A 1 96 ? -2.852 1.746 -3.140 1.00 53.81 96 ALA A N 1
ATOM 755 C CA . ALA A 1 96 ? -4.211 2.101 -2.758 1.00 53.81 96 ALA A CA 1
ATOM 756 C C . ALA A 1 96 ? -4.248 3.621 -2.542 1.00 53.81 96 ALA A C 1
ATOM 758 O O . ALA A 1 96 ? -3.626 4.135 -1.611 1.00 53.81 96 ALA A O 1
ATOM 759 N N . THR A 1 97 ? -4.912 4.335 -3.444 1.00 56.47 97 THR A N 1
ATOM 760 C CA . THR A 1 97 ? -5.128 5.779 -3.349 1.00 56.47 97 THR A CA 1
ATOM 761 C C . THR A 1 97 ? -6.315 6.069 -2.442 1.00 56.47 97 THR A C 1
ATOM 763 O O . THR A 1 97 ? -7.133 5.182 -2.185 1.00 56.47 97 THR A O 1
ATOM 766 N N . SER A 1 98 ? -6.445 7.318 -1.991 1.00 54.03 98 SER A N 1
ATOM 767 C CA . SER A 1 98 ? -7.646 7.781 -1.294 1.00 54.03 98 SER A CA 1
ATOM 768 C C . SER A 1 98 ? -8.909 7.453 -2.090 1.00 54.03 98 SER A C 1
ATOM 770 O O . SER A 1 98 ? -9.813 6.892 -1.504 1.00 54.03 98 SER A O 1
ATOM 772 N N . GLU A 1 99 ? -8.937 7.640 -3.413 1.00 49.09 99 GLU A N 1
ATOM 773 C CA . GLU A 1 99 ? -10.099 7.301 -4.260 1.00 49.09 99 GLU A CA 1
ATOM 774 C C . GLU A 1 99 ? -10.444 5.801 -4.291 1.00 49.09 99 GLU A C 1
ATOM 776 O O . GLU A 1 99 ? -11.600 5.443 -4.464 1.00 49.09 99 GLU A O 1
ATOM 781 N N . SER A 1 100 ? -9.467 4.912 -4.085 1.00 47.47 100 SER A N 1
ATOM 782 C CA . SER A 1 100 ? -9.707 3.460 -3.976 1.00 47.47 100 SER A CA 1
ATOM 783 C C . SER A 1 100 ? -9.949 2.970 -2.539 1.00 47.47 100 SER A C 1
ATOM 785 O O . SER A 1 100 ? -10.276 1.804 -2.334 1.00 47.47 100 SER A O 1
ATOM 787 N N . ALA A 1 101 ? -9.720 3.830 -1.539 1.00 43.28 101 ALA A N 1
ATOM 788 C CA . ALA A 1 101 ? -9.732 3.486 -0.114 1.00 43.28 101 ALA A CA 1
ATOM 789 C C . ALA A 1 101 ? -10.809 4.231 0.693 1.00 43.28 101 ALA A C 1
ATOM 791 O O . ALA A 1 101 ? -11.124 3.824 1.816 1.00 43.28 101 ALA A O 1
ATOM 792 N N . VAL A 1 102 ? -11.361 5.315 0.148 1.00 35.69 102 VAL A N 1
ATOM 793 C CA . VAL A 1 102 ? -12.481 6.056 0.720 1.00 35.69 102 VAL A CA 1
ATOM 794 C C . VAL A 1 102 ? -13.743 5.673 -0.040 1.00 35.69 102 VAL A C 1
ATOM 796 O O . VAL A 1 102 ? -13.884 5.920 -1.231 1.00 35.69 102 VAL A O 1
ATOM 799 N N . ALA A 1 103 ? -14.682 5.049 0.667 1.00 33.88 103 ALA A N 1
ATOM 800 C CA . ALA A 1 103 ? -16.074 5.216 0.298 1.00 33.88 103 ALA A CA 1
ATOM 801 C C . ALA A 1 103 ? -16.368 6.708 0.500 1.00 33.88 103 ALA A C 1
ATOM 803 O O . ALA A 1 103 ? -16.467 7.157 1.644 1.00 33.88 103 ALA A O 1
ATOM 804 N N . ASP A 1 104 ? -16.375 7.484 -0.583 1.00 30.16 104 ASP A N 1
ATOM 805 C CA . ASP A 1 104 ? -16.990 8.806 -0.550 1.00 30.16 104 ASP A CA 1
ATOM 806 C C . ASP A 1 104 ? -18.475 8.600 -0.213 1.00 30.16 104 ASP A C 1
ATOM 808 O O . ASP A 1 104 ? -19.180 7.851 -0.894 1.00 30.16 104 ASP A O 1
ATOM 812 N N . ASP A 1 105 ? -18.893 9.207 0.897 1.00 33.81 105 ASP A N 1
ATOM 813 C CA . ASP A 1 105 ? -20.284 9.308 1.362 1.00 33.81 105 ASP A CA 1
ATOM 814 C C . ASP A 1 105 ? -21.122 10.170 0.393 1.00 33.81 105 ASP A C 1
ATOM 816 O O . ASP A 1 105 ? -20.642 11.262 -0.006 1.00 33.81 105 ASP A O 1
#

Mean predicted aligned error: 8.57 Å